Protein AF-A0ABD0Q0C2-F1 (afdb_monomer_lite)

pLDDT: mean 90.71, std 9.13, range [50.94, 98.06]

InterPro domains:
  IPR002017 Spectrin repeat [PF00435] (4-73)

Structure (mmCIF, N/CA/C/O backbone):
data_AF-A0ABD0Q0C2-F1
#
_entry.id   AF-A0ABD0Q0C2-F1
#
loop_
_atom_site.group_PDB
_atom_site.id
_atom_site.type_symbol
_atom_site.label_atom_id
_atom_site.label_alt_id
_atom_site.label_comp_id
_atom_site.label_asym_id
_atom_site.label_entity_id
_atom_site.label_seq_id
_atom_site.pdbx_PDB_ins_code
_atom_site.Cartn_x
_atom_site.Cartn_y
_atom_site.Cartn_z
_atom_site.occupancy
_atom_site.B_iso_or_equiv
_atom_site.auth_seq_id
_atom_site.auth_comp_id
_atom_site.auth_asym_id
_atom_site.auth_atom_id
_atom_site.pdbx_PDB_model_num
ATOM 1 N N . MET A 1 1 ? -11.136 9.900 6.750 1.00 50.94 1 MET A N 1
ATOM 2 C CA . MET A 1 1 ? -11.609 8.583 7.225 1.00 50.94 1 MET A CA 1
ATOM 3 C C . MET A 1 1 ? -12.653 8.834 8.300 1.00 50.94 1 MET A C 1
ATOM 5 O O . MET A 1 1 ? -12.333 9.468 9.296 1.00 50.94 1 MET A O 1
ATOM 9 N N . HIS A 1 2 ? -13.910 8.481 8.053 1.00 56.81 2 HIS A N 1
ATOM 10 C CA . HIS A 1 2 ? -15.003 8.597 9.024 1.00 56.81 2 HIS A CA 1
ATOM 11 C C . HIS A 1 2 ? -15.521 7.183 9.276 1.00 56.81 2 HIS A C 1
ATOM 13 O O . HIS A 1 2 ? -15.668 6.430 8.319 1.00 56.81 2 HIS A O 1
ATOM 19 N N . GLY A 1 3 ? -15.713 6.815 10.539 1.00 72.19 3 GLY A N 1
ATOM 20 C CA . GLY A 1 3 ? -16.040 5.447 10.946 1.00 72.19 3 GLY A CA 1
ATOM 21 C C . GLY A 1 3 ? -15.307 5.039 12.222 1.00 72.19 3 GLY A C 1
ATOM 22 O O . GLY A 1 3 ? -14.388 5.737 12.674 1.00 72.19 3 GLY A O 1
ATOM 23 N N . THR A 1 4 ? -15.730 3.916 12.795 1.00 85.12 4 THR A N 1
ATOM 24 C CA . THR A 1 4 ? -15.127 3.304 13.989 1.00 85.12 4 THR A CA 1
ATOM 25 C C . THR A 1 4 ? -13.682 2.862 13.721 1.00 85.12 4 THR A C 1
ATOM 27 O O . THR A 1 4 ? -13.209 2.888 12.582 1.00 85.12 4 THR A O 1
ATOM 30 N N . LEU A 1 5 ? -12.934 2.495 14.767 1.00 87.12 5 LEU A N 1
ATOM 31 C CA . LEU A 1 5 ? -11.578 1.958 14.582 1.00 87.12 5 LEU A CA 1
ATOM 32 C C . LEU A 1 5 ? -11.611 0.649 13.775 1.00 87.12 5 LEU A C 1
ATOM 34 O O . LEU A 1 5 ? -10.728 0.397 12.962 1.00 87.12 5 LEU A O 1
ATOM 38 N N . GLU A 1 6 ? -12.671 -0.132 13.946 1.00 91.25 6 GLU A N 1
ATOM 39 C CA . GLU A 1 6 ? -12.951 -1.385 13.257 1.00 91.25 6 GLU A CA 1
ATOM 40 C C . GLU A 1 6 ? -13.238 -1.168 11.766 1.00 91.25 6 GLU A C 1
ATOM 42 O O . GLU A 1 6 ? -12.697 -1.886 10.919 1.00 91.25 6 GLU A O 1
ATOM 47 N N . ASP A 1 7 ? -14.021 -0.140 11.425 1.00 91.25 7 ASP A N 1
ATOM 48 C CA . ASP A 1 7 ? -14.259 0.240 10.026 1.00 91.25 7 ASP A CA 1
ATOM 49 C C . ASP A 1 7 ? -12.945 0.660 9.360 1.00 91.25 7 ASP A C 1
ATOM 51 O O . ASP A 1 7 ? -12.619 0.224 8.254 1.00 91.25 7 ASP A O 1
ATOM 55 N N . GLN A 1 8 ? -12.150 1.479 10.056 1.00 90.25 8 GLN A N 1
ATOM 56 C CA . GLN A 1 8 ? -10.848 1.929 9.565 1.00 90.25 8 GLN A CA 1
ATOM 57 C C . GLN A 1 8 ? -9.901 0.745 9.343 1.00 90.25 8 GLN A C 1
ATOM 59 O O . GLN A 1 8 ? -9.296 0.650 8.275 1.00 90.25 8 GLN A O 1
ATOM 64 N N . LEU A 1 9 ? -9.823 -0.189 10.294 1.00 94.19 9 LEU A N 1
ATOM 65 C CA . LEU A 1 9 ? -9.026 -1.407 10.161 1.00 94.19 9 LEU A CA 1
ATOM 66 C C . LEU A 1 9 ? -9.476 -2.247 8.958 1.00 94.19 9 LEU A C 1
ATOM 68 O O . LEU A 1 9 ? -8.644 -2.693 8.169 1.00 94.19 9 LEU A O 1
ATOM 72 N N . THR A 1 10 ? -10.787 -2.404 8.769 1.00 95.50 10 THR A N 1
ATOM 73 C CA . THR A 1 10 ? -11.357 -3.142 7.633 1.00 95.50 10 THR A CA 1
ATOM 74 C C . THR A 1 10 ? -10.955 -2.511 6.299 1.00 95.50 10 THR A C 1
ATOM 76 O O . THR A 1 10 ? -10.496 -3.210 5.392 1.00 95.50 10 THR A O 1
ATOM 79 N N . HIS A 1 11 ? -11.046 -1.184 6.183 1.00 94.75 11 HIS A N 1
ATOM 80 C CA . HIS A 1 11 ? -10.598 -0.466 4.990 1.00 94.75 11 HIS A CA 1
ATOM 81 C C . HIS A 1 11 ? -9.092 -0.617 4.747 1.00 94.75 11 HIS A C 1
ATOM 83 O O . HIS A 1 11 ? -8.682 -0.850 3.609 1.00 94.75 11 HIS A O 1
ATOM 89 N N . LEU A 1 12 ? -8.259 -0.535 5.790 1.00 95.81 12 LEU A N 1
ATOM 90 C CA . LEU A 1 12 ? -6.812 -0.725 5.651 1.00 95.81 12 LEU A CA 1
ATOM 91 C C . LEU A 1 12 ? -6.460 -2.139 5.181 1.00 95.81 12 LEU A C 1
ATOM 93 O O . LEU A 1 12 ? -5.633 -2.288 4.285 1.00 95.81 12 LEU A O 1
ATOM 97 N N . ARG A 1 13 ? -7.133 -3.173 5.699 1.00 96.12 13 ARG A N 1
ATOM 98 C CA . ARG A 1 13 ? -6.969 -4.559 5.224 1.00 96.12 13 ARG A CA 1
ATOM 99 C C . ARG A 1 13 ? -7.413 -4.728 3.769 1.00 96.12 13 ARG A C 1
ATOM 101 O O . ARG A 1 13 ? -6.804 -5.481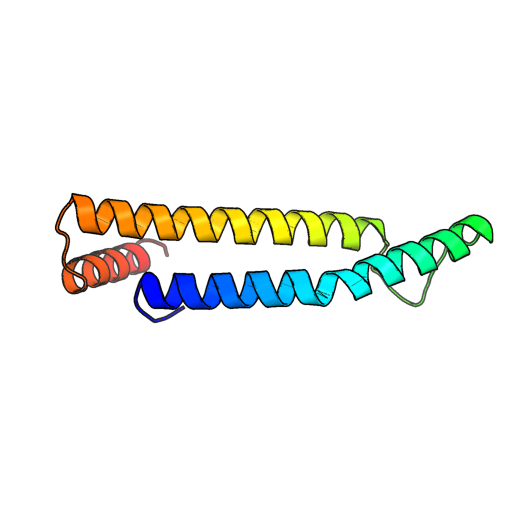 3.009 1.00 96.12 13 ARG A O 1
ATOM 108 N N . GLN A 1 14 ? -8.440 -3.997 3.336 1.00 96.88 14 GLN A N 1
ATOM 109 C CA . GLN A 1 14 ? -8.848 -3.982 1.931 1.00 96.88 14 GLN A CA 1
ATOM 110 C C . GLN A 1 14 ? -7.806 -3.298 1.030 1.00 96.88 14 GLN A C 1
ATOM 112 O O . GLN A 1 14 ? -7.539 -3.785 -0.076 1.00 96.88 14 GLN A O 1
ATOM 117 N N . TYR A 1 15 ? -7.187 -2.210 1.495 1.00 96.06 15 TYR A N 1
ATOM 118 C CA . TYR A 1 15 ? -6.071 -1.579 0.791 1.00 96.06 15 TYR A CA 1
ATOM 119 C C . TYR A 1 15 ? -4.855 -2.499 0.724 1.00 96.06 15 TYR A C 1
ATOM 121 O O . TYR A 1 15 ? -4.327 -2.692 -0.365 1.00 96.06 15 TYR A O 1
ATOM 129 N N . GLU A 1 16 ? -4.470 -3.137 1.830 1.00 96.75 16 GLU A N 1
ATOM 130 C CA . GLU A 1 16 ? -3.397 -4.139 1.876 1.00 96.75 16 GLU A CA 1
ATOM 131 C C . GLU A 1 16 ? -3.619 -5.237 0.826 1.00 96.75 16 GLU A C 1
ATOM 133 O O . GLU A 1 16 ? -2.746 -5.495 -0.003 1.00 96.75 16 GLU A O 1
ATOM 138 N N . LYS A 1 17 ? -4.827 -5.812 0.766 1.00 97.31 17 LYS A N 1
ATOM 139 C CA . LYS A 1 17 ? -5.183 -6.807 -0.257 1.00 97.31 17 LYS A CA 1
ATOM 140 C C . LYS A 1 17 ? -5.058 -6.254 -1.679 1.00 97.31 17 LYS A C 1
ATOM 142 O O . LYS A 1 17 ? -4.576 -6.946 -2.573 1.00 97.31 17 LYS A O 1
ATOM 147 N N . SER A 1 18 ? -5.496 -5.018 -1.902 1.00 97.00 18 SER A N 1
ATOM 148 C CA . SER A 1 18 ? -5.415 -4.366 -3.215 1.00 97.00 18 SER A CA 1
ATOM 149 C C . SER A 1 18 ? -3.966 -4.116 -3.640 1.00 97.00 18 SER A C 1
ATOM 151 O O . SER A 1 18 ? -3.635 -4.319 -4.806 1.00 97.00 18 SER A O 1
ATOM 153 N N . ILE A 1 19 ? -3.100 -3.742 -2.694 1.00 96.06 19 ILE A N 1
ATOM 154 C CA . ILE A 1 19 ? -1.660 -3.577 -2.907 1.00 96.06 19 ILE A CA 1
ATOM 155 C C . ILE A 1 19 ? -1.045 -4.929 -3.281 1.00 96.06 19 ILE A C 1
ATOM 157 O O . ILE A 1 19 ? -0.440 -5.046 -4.340 1.00 96.06 19 ILE A O 1
ATOM 161 N N . VAL A 1 20 ? -1.280 -5.991 -2.505 1.00 94.75 20 VAL A N 1
ATOM 162 C CA . VAL A 1 20 ? -0.763 -7.336 -2.828 1.00 94.75 20 VAL A CA 1
ATOM 163 C C . VAL A 1 20 ? -1.212 -7.794 -4.221 1.00 94.75 20 VAL A C 1
ATOM 165 O O . VAL A 1 20 ? -0.403 -8.296 -4.996 1.00 94.75 20 VAL A O 1
ATOM 168 N N . ASN A 1 21 ? -2.468 -7.541 -4.593 1.00 97.31 21 ASN A N 1
ATOM 169 C CA . ASN A 1 21 ? -2.983 -7.870 -5.925 1.00 97.31 21 ASN A CA 1
ATOM 170 C C . ASN A 1 21 ? -2.324 -7.069 -7.062 1.00 97.31 21 ASN A C 1
ATOM 172 O O . ASN A 1 21 ? -2.367 -7.500 -8.213 1.00 97.31 21 ASN A O 1
ATOM 176 N N . TYR A 1 22 ? -1.739 -5.905 -6.770 1.00 97.50 22 TYR A N 1
ATOM 177 C CA . TYR A 1 22 ? -1.040 -5.076 -7.752 1.00 97.50 22 TYR A CA 1
ATOM 178 C C . TYR A 1 22 ? 0.426 -5.497 -7.950 1.00 97.50 22 TYR A C 1
ATOM 180 O O . TYR A 1 22 ? 1.024 -5.155 -8.970 1.00 97.50 22 TYR A O 1
ATOM 188 N N . LYS A 1 23 ? 0.991 -6.295 -7.030 1.00 96.50 23 LYS A N 1
ATOM 189 C CA . LYS A 1 23 ? 2.379 -6.789 -7.073 1.00 96.50 23 LYS A CA 1
ATOM 190 C C . LYS A 1 23 ? 2.812 -7.363 -8.436 1.00 96.50 23 LYS A C 1
ATOM 192 O O . LYS A 1 23 ? 3.890 -6.979 -8.884 1.00 96.50 23 LYS A O 1
ATOM 197 N N . PRO A 1 24 ? 1.999 -8.161 -9.162 1.00 98.06 24 PRO A N 1
ATOM 198 C CA . PRO A 1 24 ? 2.405 -8.690 -10.467 1.00 98.06 24 PRO A CA 1
ATOM 199 C C . PRO A 1 24 ? 2.734 -7.611 -11.508 1.00 98.06 24 PRO A C 1
ATOM 201 O O . PRO A 1 24 ? 3.563 -7.836 -12.381 1.00 98.06 24 PRO A O 1
ATOM 204 N N . LYS A 1 25 ? 2.118 -6.423 -11.422 1.00 97.00 25 LYS A N 1
ATOM 205 C CA . LYS A 1 25 ? 2.431 -5.305 -12.327 1.00 97.00 25 LYS A CA 1
ATOM 206 C C . LYS A 1 25 ? 3.777 -4.663 -12.010 1.00 97.00 25 LYS A C 1
ATOM 208 O O . LYS A 1 25 ? 4.457 -4.212 -12.922 1.00 97.00 25 LYS A O 1
ATOM 213 N N . ILE A 1 26 ? 4.152 -4.617 -10.732 1.00 97.50 26 ILE A N 1
ATOM 214 C CA . ILE A 1 26 ? 5.483 -4.159 -10.317 1.00 97.50 26 ILE A CA 1
ATOM 215 C C . ILE A 1 26 ? 6.538 -5.155 -10.803 1.00 97.50 26 ILE A C 1
ATOM 217 O O . ILE A 1 26 ? 7.538 -4.744 -11.376 1.00 97.50 26 ILE A O 1
ATOM 221 N N . ASP A 1 27 ? 6.261 -6.455 -10.679 1.00 97.06 27 ASP A N 1
ATOM 222 C CA . ASP A 1 27 ? 7.154 -7.515 -11.166 1.00 97.06 27 ASP A CA 1
ATOM 223 C C . ASP A 1 27 ? 7.312 -7.498 -12.690 1.00 97.06 27 ASP A C 1
ATOM 225 O O . ASP A 1 27 ? 8.407 -7.712 -13.205 1.00 97.06 27 ASP A O 1
ATOM 229 N N . GLN A 1 28 ? 6.241 -7.185 -13.423 1.00 97.81 28 GLN A N 1
ATOM 230 C CA . GLN A 1 28 ? 6.321 -6.973 -14.866 1.00 97.81 28 GLN A CA 1
ATOM 231 C C . GLN A 1 28 ? 7.241 -5.792 -15.213 1.00 97.81 28 GLN A C 1
ATOM 233 O O . GLN A 1 28 ? 8.095 -5.929 -16.085 1.00 97.81 28 GLN A O 1
ATOM 238 N N . LEU A 1 29 ? 7.100 -4.656 -14.521 1.00 97.12 29 LEU A N 1
ATOM 239 C CA . LEU A 1 29 ? 7.954 -3.485 -14.746 1.00 97.12 29 LEU A CA 1
ATOM 240 C C . LEU A 1 29 ? 9.429 -3.769 -14.437 1.00 97.12 29 LEU A C 1
ATOM 242 O O . LEU A 1 29 ? 10.295 -3.254 -15.140 1.00 97.12 29 LEU A O 1
ATOM 246 N N . GLU A 1 30 ? 9.724 -4.605 -13.436 1.00 97.06 30 GLU A N 1
ATOM 247 C CA . GLU A 1 30 ? 11.093 -5.075 -13.185 1.00 97.06 30 GLU A CA 1
ATOM 248 C C . GLU A 1 30 ? 11.650 -5.882 -14.361 1.00 97.06 30 GLU A C 1
ATOM 250 O O . GLU A 1 30 ? 12.782 -5.651 -14.786 1.00 97.06 30 GLU A O 1
ATOM 255 N N . GLY A 1 31 ? 10.847 -6.791 -14.923 1.00 97.31 31 GLY A N 1
ATOM 256 C CA . GLY A 1 31 ? 11.228 -7.561 -16.107 1.00 97.31 31 GLY A CA 1
ATOM 257 C C . GLY A 1 31 ? 11.498 -6.668 -17.320 1.00 97.31 31 GLY A C 1
ATOM 258 O O . GLY A 1 31 ? 12.541 -6.791 -17.962 1.00 97.31 31 GLY A O 1
ATOM 259 N N . ASP A 1 32 ? 10.607 -5.713 -17.594 1.00 96.44 32 ASP A N 1
ATOM 260 C CA . ASP A 1 32 ? 10.783 -4.745 -18.684 1.00 96.44 32 ASP A CA 1
ATOM 261 C C . ASP A 1 32 ? 12.039 -3.881 -18.469 1.00 96.44 32 ASP A C 1
ATOM 263 O O . ASP A 1 32 ? 12.802 -3.623 -19.404 1.00 96.44 32 ASP A O 1
ATOM 267 N N . HIS A 1 33 ? 12.298 -3.465 -17.225 1.00 95.94 33 HIS A N 1
ATOM 268 C CA . HIS A 1 33 ? 13.501 -2.718 -16.872 1.00 95.94 33 HIS A CA 1
ATOM 269 C C . HIS A 1 33 ? 14.776 -3.543 -17.089 1.00 95.94 33 HIS A C 1
ATOM 271 O O . HIS A 1 33 ? 15.754 -3.008 -17.615 1.00 95.94 33 HIS A O 1
ATOM 277 N N . GLN A 1 34 ? 14.766 -4.838 -16.755 1.00 96.81 34 GLN A N 1
ATOM 278 C CA . GLN A 1 34 ? 15.891 -5.737 -17.011 1.00 96.81 34 GLN A CA 1
ATOM 279 C C . GLN A 1 34 ? 16.208 -5.835 -18.510 1.00 96.81 34 GLN A C 1
ATOM 281 O O . GLN A 1 34 ? 17.364 -5.673 -18.894 1.00 96.81 34 GLN A O 1
ATOM 286 N N . LEU A 1 35 ? 15.195 -6.008 -19.366 1.00 97.19 35 LEU A N 1
ATOM 287 C CA . LEU A 1 35 ? 15.384 -6.070 -20.822 1.00 97.19 35 LEU A CA 1
ATOM 288 C C . LEU A 1 35 ? 16.008 -4.782 -21.382 1.00 97.19 35 LEU A C 1
ATOM 290 O O . LEU A 1 35 ? 16.889 -4.824 -22.240 1.00 97.19 35 LEU A O 1
ATOM 294 N N . ILE A 1 36 ? 15.578 -3.625 -20.872 1.00 95.00 36 ILE A N 1
ATOM 295 C CA . ILE A 1 36 ? 16.121 -2.311 -21.242 1.00 95.00 36 ILE A CA 1
ATOM 296 C C . ILE A 1 36 ? 17.595 -2.182 -20.819 1.00 95.00 36 ILE A C 1
ATOM 298 O O . ILE A 1 36 ? 18.413 -1.682 -21.596 1.00 95.00 36 ILE A O 1
ATOM 302 N N . GLN A 1 37 ? 17.949 -2.655 -19.618 1.00 94.88 37 GLN A N 1
ATOM 303 C CA . GLN A 1 37 ? 19.334 -2.669 -19.130 1.00 94.88 37 GLN A CA 1
ATOM 304 C C . GLN A 1 37 ? 20.228 -3.600 -19.959 1.00 94.88 37 GLN A C 1
ATOM 306 O O . GLN A 1 37 ? 21.328 -3.206 -20.342 1.00 94.88 37 GLN A O 1
ATOM 311 N N . GLU A 1 38 ? 19.751 -4.803 -20.286 1.00 96.50 38 GLU A N 1
ATOM 312 C CA . GLU A 1 38 ? 20.467 -5.766 -21.133 1.00 96.50 38 GLU A CA 1
ATOM 313 C C . GLU A 1 38 ? 20.689 -5.229 -22.556 1.00 96.50 38 GLU A C 1
ATOM 315 O O . GLU A 1 38 ? 21.727 -5.485 -23.166 1.00 96.50 38 GLU A O 1
ATOM 320 N N . ALA A 1 39 ? 19.758 -4.413 -23.061 1.00 96.75 39 ALA A N 1
ATOM 321 C CA . ALA A 1 39 ? 19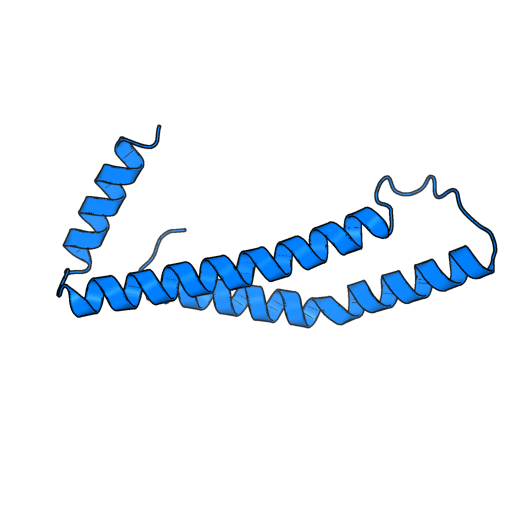.887 -3.702 -24.331 1.00 96.75 39 ALA A CA 1
ATOM 322 C C . ALA A 1 39 ? 20.778 -2.441 -24.265 1.00 96.75 39 ALA A C 1
ATOM 324 O O . ALA A 1 39 ? 20.946 -1.768 -25.283 1.00 96.75 39 ALA A O 1
ATOM 325 N N . LEU A 1 40 ? 21.352 -2.112 -23.097 1.00 95.62 40 LEU A N 1
ATOM 326 C CA . LEU A 1 40 ? 22.179 -0.921 -22.845 1.00 95.62 40 LEU A CA 1
ATOM 327 C C . LEU A 1 40 ? 21.455 0.411 -23.126 1.00 95.62 40 LEU A C 1
ATOM 329 O O . LEU A 1 40 ? 22.068 1.397 -23.543 1.00 95.62 40 LEU A O 1
ATOM 333 N N . ILE A 1 41 ? 20.141 0.451 -22.889 1.00 93.44 41 ILE A N 1
ATOM 334 C CA . ILE A 1 41 ? 19.316 1.653 -23.038 1.00 93.44 41 ILE A CA 1
ATOM 335 C C . ILE A 1 41 ? 19.142 2.299 -21.656 1.00 93.44 41 ILE A C 1
ATOM 337 O O . ILE A 1 41 ? 18.583 1.699 -20.742 1.00 93.44 41 ILE A O 1
ATOM 341 N N . PHE A 1 42 ? 19.601 3.542 -21.497 1.00 90.38 42 PHE A N 1
ATOM 342 C CA . PHE A 1 42 ? 19.581 4.243 -20.199 1.00 90.38 42 PHE A CA 1
ATOM 343 C C . PHE A 1 42 ? 18.698 5.496 -20.169 1.00 90.38 42 PHE A C 1
ATOM 345 O O . PHE A 1 42 ? 18.428 6.019 -19.092 1.00 90.38 42 PHE A O 1
ATOM 352 N N . ASP A 1 43 ? 18.240 5.977 -21.327 1.00 89.69 43 ASP A N 1
ATOM 353 C CA . ASP A 1 43 ? 17.400 7.172 -21.440 1.00 89.69 43 ASP A CA 1
ATOM 354 C C . ASP A 1 43 ? 15.980 6.786 -21.870 1.00 89.69 43 ASP A C 1
ATOM 356 O O . ASP A 1 43 ? 15.786 6.139 -22.901 1.00 89.69 43 ASP A O 1
ATOM 360 N N . ASN A 1 44 ? 14.986 7.193 -21.080 1.00 90.62 44 ASN A N 1
ATOM 361 C CA . ASN A 1 44 ? 13.573 7.013 -21.390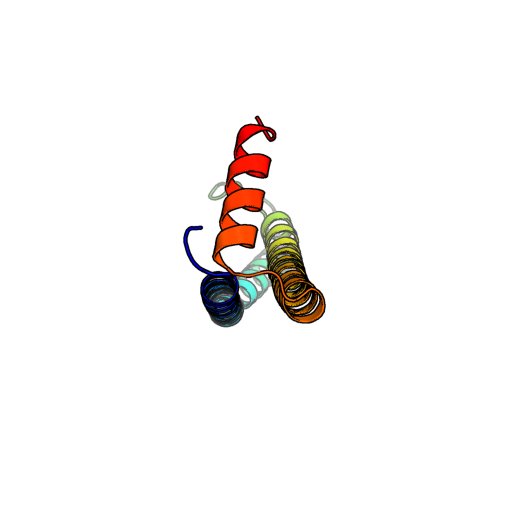 1.00 90.62 44 ASN A CA 1
ATOM 362 C C . ASN A 1 44 ? 12.836 8.351 -21.265 1.00 90.62 44 ASN A C 1
ATOM 364 O O . ASN A 1 44 ? 12.381 8.734 -20.191 1.00 90.62 44 ASN A O 1
ATOM 368 N N . LYS A 1 45 ? 12.657 9.039 -22.395 1.00 93.69 45 LYS A N 1
ATOM 369 C CA . LYS A 1 45 ? 11.995 10.355 -22.468 1.00 93.69 45 LYS A CA 1
ATOM 370 C C . LYS A 1 45 ? 10.470 10.298 -22.340 1.00 93.69 45 LYS A C 1
ATOM 372 O O . LYS A 1 45 ? 9.817 11.337 -22.359 1.00 93.69 45 LYS A O 1
ATOM 377 N N . HIS A 1 46 ? 9.891 9.101 -22.258 1.00 94.88 46 HIS A N 1
ATOM 378 C CA . HIS A 1 46 ? 8.441 8.910 -22.221 1.00 94.88 46 HIS A CA 1
ATOM 379 C C . HIS A 1 46 ? 7.868 8.941 -20.801 1.00 94.88 46 HIS A C 1
ATOM 381 O O . HIS A 1 46 ? 6.651 8.972 -20.635 1.00 94.88 46 HIS A O 1
ATOM 387 N N . THR A 1 47 ? 8.720 8.940 -19.775 1.00 95.31 47 THR A N 1
ATOM 388 C CA . THR A 1 47 ? 8.304 9.006 -18.374 1.00 95.31 47 THR A CA 1
ATOM 389 C C . THR A 1 47 ? 9.355 9.715 -17.529 1.00 95.31 47 THR A C 1
ATOM 391 O O . THR A 1 47 ? 10.550 9.577 -17.761 1.00 95.31 47 THR A O 1
ATOM 394 N N . ASN A 1 48 ? 8.904 10.441 -16.507 1.00 94.12 48 ASN A N 1
ATOM 395 C CA . ASN A 1 48 ? 9.789 11.016 -15.491 1.00 94.12 48 ASN A CA 1
ATOM 396 C C . ASN A 1 48 ? 10.074 10.031 -14.342 1.00 94.12 48 ASN A C 1
ATOM 398 O O . ASN A 1 48 ? 10.917 10.304 -13.491 1.00 94.12 48 ASN A O 1
ATOM 402 N N . TYR A 1 49 ? 9.365 8.898 -14.291 1.00 95.00 49 TYR A N 1
ATOM 403 C CA . TYR A 1 49 ? 9.567 7.871 -13.274 1.00 95.00 49 TYR A CA 1
ATOM 404 C C . TYR A 1 49 ? 10.616 6.861 -13.729 1.00 95.00 49 TYR A C 1
ATOM 406 O O . TYR A 1 49 ? 10.448 6.181 -14.740 1.00 95.00 49 TYR A O 1
ATOM 414 N N . THR A 1 50 ? 11.676 6.738 -12.935 1.00 95.00 50 THR A N 1
ATOM 415 C CA . THR A 1 50 ? 12.665 5.662 -13.061 1.00 95.00 50 THR A CA 1
ATOM 416 C C . THR A 1 50 ? 12.210 4.432 -12.279 1.00 95.00 50 THR A C 1
ATOM 418 O O . THR A 1 50 ? 11.393 4.546 -11.359 1.00 95.00 50 THR A O 1
ATOM 421 N N . MET A 1 51 ? 12.778 3.262 -12.592 1.00 95.69 51 MET A N 1
ATOM 422 C CA . MET A 1 51 ? 12.479 2.044 -11.832 1.00 95.69 51 MET A CA 1
ATOM 423 C C . MET A 1 51 ? 12.822 2.195 -10.343 1.00 95.69 51 MET A C 1
ATOM 425 O O . MET A 1 51 ? 12.096 1.705 -9.486 1.00 95.69 51 MET A O 1
ATOM 429 N N . GLU A 1 52 ? 13.859 2.974 -10.022 1.00 94.88 52 GLU A N 1
ATOM 430 C CA . GLU A 1 52 ? 14.237 3.274 -8.639 1.00 94.88 52 GLU A CA 1
ATOM 431 C C . GLU A 1 52 ? 13.142 4.025 -7.868 1.00 94.88 52 GLU A C 1
ATOM 433 O O . GLU A 1 52 ? 12.798 3.640 -6.752 1.00 94.88 52 GLU A O 1
ATOM 438 N N . HIS A 1 53 ? 12.520 5.045 -8.475 1.00 96.62 53 HIS A N 1
ATOM 439 C CA . HIS A 1 53 ? 11.395 5.744 -7.845 1.00 96.62 53 HIS A CA 1
ATOM 440 C C . HIS A 1 53 ? 10.230 4.792 -7.549 1.00 96.62 53 HIS A C 1
ATOM 442 O O . HIS A 1 53 ? 9.583 4.908 -6.508 1.00 96.62 53 HIS A O 1
ATOM 448 N N . ILE A 1 54 ? 9.969 3.848 -8.458 1.00 97.31 54 ILE A N 1
ATOM 449 C CA . ILE A 1 54 ? 8.892 2.867 -8.313 1.00 97.31 54 ILE A CA 1
ATOM 450 C C . ILE A 1 54 ? 9.208 1.890 -7.174 1.00 97.31 54 ILE A C 1
ATOM 452 O O . ILE A 1 54 ? 8.343 1.672 -6.329 1.00 97.31 54 ILE A O 1
ATOM 456 N N . ARG A 1 55 ? 10.438 1.361 -7.098 1.00 96.75 55 ARG A N 1
ATOM 457 C CA . ARG A 1 55 ? 10.880 0.465 -6.012 1.00 96.75 55 ARG A CA 1
ATOM 458 C C . ARG A 1 55 ? 10.755 1.122 -4.644 1.00 96.75 55 ARG A C 1
ATOM 460 O O . ARG A 1 55 ? 10.097 0.577 -3.761 1.00 96.75 55 ARG A O 1
ATOM 467 N N . VAL A 1 56 ? 11.337 2.313 -4.486 1.00 98.06 56 VAL A N 1
ATOM 468 C CA . VAL A 1 56 ? 11.306 3.045 -3.212 1.00 98.06 56 VAL A CA 1
ATOM 469 C C . VAL A 1 56 ? 9.868 3.374 -2.817 1.00 98.06 56 VAL A C 1
ATOM 471 O O . VAL A 1 56 ? 9.472 3.122 -1.680 1.00 98.06 56 VAL A O 1
ATOM 474 N N . GLY A 1 57 ? 9.062 3.881 -3.756 1.00 97.75 57 GLY A N 1
ATOM 475 C CA . GLY A 1 57 ? 7.658 4.198 -3.499 1.00 97.75 57 GLY A CA 1
ATOM 476 C C . GLY A 1 57 ? 6.831 2.970 -3.110 1.00 97.75 57 GLY A C 1
ATOM 477 O O . GLY A 1 57 ? 5.988 3.053 -2.217 1.00 97.75 57 GLY A O 1
ATOM 478 N N . TRP A 1 58 ? 7.093 1.820 -3.734 1.00 97.56 58 TRP A N 1
ATOM 479 C CA . TRP A 1 58 ? 6.421 0.560 -3.430 1.00 97.56 58 TRP A CA 1
ATOM 480 C C . TRP A 1 58 ? 6.762 0.030 -2.032 1.00 97.56 58 TRP A C 1
ATOM 482 O O . TRP A 1 58 ? 5.859 -0.263 -1.248 1.00 97.56 58 TRP A O 1
ATOM 492 N N . GLU A 1 59 ? 8.047 -0.036 -1.682 1.00 97.19 59 GLU A N 1
ATOM 493 C CA . GLU A 1 59 ? 8.502 -0.475 -0.353 1.00 97.19 59 GLU A CA 1
ATOM 494 C C . GLU A 1 59 ? 8.020 0.466 0.759 1.00 97.19 59 GLU A C 1
ATOM 496 O O . GLU A 1 59 ? 7.570 0.034 1.829 1.00 97.19 59 GLU A O 1
ATOM 501 N N . GLN A 1 60 ? 8.041 1.775 0.491 1.00 97.75 60 GLN A N 1
ATOM 502 C CA . GLN A 1 60 ? 7.491 2.769 1.404 1.00 97.75 60 GLN A CA 1
ATOM 503 C C . GLN A 1 60 ? 5.984 2.565 1.604 1.00 97.75 60 GLN A C 1
ATOM 505 O O . GLN A 1 60 ? 5.510 2.639 2.741 1.00 97.75 60 GLN A O 1
ATOM 510 N N . LEU A 1 61 ? 5.226 2.286 0.540 1.00 97.94 61 LEU A N 1
ATOM 511 C CA . LEU A 1 61 ? 3.791 2.013 0.621 1.00 97.94 61 LEU A CA 1
ATOM 512 C C . LEU A 1 61 ? 3.498 0.773 1.479 1.00 97.94 61 LEU A C 1
ATOM 514 O O . LEU A 1 61 ? 2.646 0.848 2.366 1.00 97.94 61 LEU A O 1
ATOM 518 N N . LEU A 1 62 ? 4.229 -0.328 1.268 1.00 96.69 62 LEU A N 1
ATOM 519 C CA . LEU A 1 62 ? 4.105 -1.559 2.062 1.00 96.69 62 LEU A CA 1
ATOM 520 C C . LEU A 1 62 ? 4.402 -1.313 3.546 1.00 96.69 62 LEU A C 1
ATOM 522 O O . LEU A 1 62 ? 3.637 -1.715 4.424 1.00 96.69 62 LEU A O 1
ATOM 526 N N . THR A 1 63 ? 5.483 -0.591 3.831 1.00 97.44 63 THR A N 1
ATOM 527 C CA . THR A 1 63 ? 5.858 -0.247 5.207 1.00 97.44 63 THR A CA 1
ATOM 528 C C . THR A 1 63 ? 4.811 0.656 5.862 1.00 97.44 63 THR A C 1
ATOM 530 O O . THR A 1 63 ? 4.486 0.488 7.039 1.00 97.44 63 THR A O 1
ATOM 533 N N . THR A 1 64 ? 4.264 1.610 5.106 1.00 97.88 64 THR A N 1
ATOM 534 C CA . THR A 1 64 ? 3.260 2.559 5.600 1.00 97.88 64 THR A CA 1
ATOM 535 C C . THR A 1 64 ? 1.963 1.845 5.959 1.00 97.88 64 THR A C 1
ATOM 537 O O . THR A 1 64 ? 1.483 2.012 7.076 1.00 97.88 64 THR A O 1
ATOM 540 N N . ILE A 1 65 ? 1.425 0.998 5.071 1.00 96.69 65 ILE A N 1
ATOM 541 C CA . ILE A 1 65 ? 0.164 0.291 5.344 1.00 96.69 65 ILE A CA 1
ATOM 542 C C . ILE A 1 65 ? 0.295 -0.651 6.546 1.00 96.69 65 ILE A C 1
ATOM 544 O O . ILE A 1 65 ? -0.571 -0.648 7.419 1.00 96.69 65 ILE A O 1
ATOM 548 N N . ALA A 1 66 ? 1.410 -1.383 6.650 1.00 96.44 66 ALA A N 1
ATOM 549 C CA . ALA A 1 66 ? 1.672 -2.272 7.777 1.00 96.44 66 ALA A CA 1
ATOM 550 C C . ALA A 1 66 ? 1.767 -1.500 9.101 1.00 96.44 66 ALA A C 1
ATOM 552 O O . ALA A 1 66 ? 1.199 -1.919 10.111 1.00 96.44 66 ALA A O 1
ATOM 553 N N . ARG A 1 67 ? 2.450 -0.348 9.109 1.00 97.69 67 ARG A N 1
ATOM 554 C CA . ARG A 1 67 ? 2.541 0.509 10.298 1.00 97.69 67 ARG A CA 1
ATOM 555 C C . ARG A 1 67 ? 1.170 1.036 10.713 1.00 97.69 67 ARG A C 1
ATOM 557 O O . ARG A 1 67 ? 0.802 0.889 11.872 1.00 97.69 67 ARG A O 1
ATOM 564 N N . THR A 1 68 ? 0.406 1.594 9.777 1.00 96.31 68 THR A N 1
ATOM 565 C CA . THR A 1 68 ? -0.908 2.177 10.075 1.00 96.31 68 THR A CA 1
ATOM 566 C C . THR A 1 68 ? -1.901 1.124 10.575 1.00 96.31 68 THR A C 1
ATOM 568 O O . THR A 1 68 ? -2.662 1.399 11.497 1.00 96.31 68 THR A O 1
ATOM 571 N N . ILE A 1 69 ? -1.872 -0.101 10.035 1.00 95.69 69 ILE A N 1
ATOM 572 C CA . ILE A 1 69 ? -2.680 -1.219 10.550 1.00 95.69 69 ILE A CA 1
ATOM 573 C C . ILE A 1 69 ? -2.333 -1.509 12.016 1.00 95.69 69 ILE A C 1
ATOM 575 O O . ILE A 1 69 ? -3.228 -1.505 12.859 1.00 95.69 69 ILE A O 1
ATOM 579 N N . ASN A 1 70 ? -1.044 -1.688 12.328 1.00 95.31 70 ASN A N 1
ATOM 580 C CA . ASN A 1 70 ? -0.590 -1.955 13.697 1.00 95.31 70 ASN A CA 1
ATOM 581 C C . ASN A 1 70 ? -0.967 -0.818 14.662 1.00 95.31 70 ASN A C 1
ATOM 583 O O . ASN A 1 70 ? -1.332 -1.060 15.811 1.00 95.31 70 ASN A O 1
ATOM 587 N N . GLU A 1 71 ? -0.881 0.436 14.218 1.00 94.19 71 GLU A N 1
ATOM 588 C CA . GLU A 1 71 ? -1.287 1.596 15.016 1.00 94.19 71 GLU A CA 1
ATOM 589 C C . GLU A 1 71 ? -2.780 1.557 15.363 1.00 94.19 71 GLU A C 1
ATOM 591 O O . GLU A 1 71 ? -3.136 1.784 16.521 1.00 94.19 71 GLU A O 1
ATOM 596 N N . ILE A 1 72 ? -3.655 1.229 14.405 1.00 92.38 72 ILE A N 1
ATOM 597 C CA . ILE A 1 72 ? -5.097 1.105 14.664 1.00 92.38 72 ILE A CA 1
ATOM 598 C C . ILE A 1 72 ? -5.400 -0.096 15.564 1.00 92.38 72 ILE A C 1
ATOM 600 O O . ILE A 1 72 ? -6.180 0.041 16.505 1.00 92.38 72 ILE A O 1
ATOM 604 N N . GLU A 1 73 ? -4.763 -1.246 15.339 1.00 93.62 73 GLU A N 1
ATOM 605 C CA . GLU A 1 73 ? -4.921 -2.429 16.196 1.00 93.62 73 GLU A CA 1
ATOM 606 C C . GLU A 1 73 ? -4.537 -2.115 17.654 1.00 93.62 73 GLU A C 1
ATOM 608 O O . GLU A 1 73 ? -5.289 -2.419 18.581 1.00 93.62 73 GLU A O 1
ATOM 613 N N . ASN A 1 74 ? -3.432 -1.395 17.869 1.00 92.44 74 ASN A N 1
ATOM 614 C CA . ASN A 1 74 ? -3.022 -0.941 19.200 1.00 92.44 74 ASN A CA 1
ATOM 615 C C . ASN A 1 74 ? -3.997 0.075 19.823 1.00 92.44 74 ASN A C 1
ATOM 617 O O . ASN A 1 74 ? -4.213 0.060 21.040 1.00 92.44 74 ASN A O 1
ATOM 621 N N . GLN A 1 75 ? -4.601 0.956 19.017 1.00 88.12 75 GLN A N 1
ATOM 622 C CA . GLN A 1 75 ? -5.632 1.885 19.495 1.00 88.12 75 GLN A CA 1
ATOM 623 C C . GLN A 1 75 ? -6.884 1.142 19.970 1.00 88.12 75 GLN A C 1
ATOM 625 O O . GLN A 1 75 ? -7.415 1.489 21.025 1.00 88.12 75 GLN A O 1
ATOM 630 N N . ILE A 1 76 ? -7.318 0.105 19.243 1.00 89.75 76 ILE A N 1
ATOM 631 C CA . ILE A 1 76 ? -8.448 -0.754 19.634 1.00 89.75 76 ILE A CA 1
ATOM 632 C C . ILE A 1 76 ? -8.142 -1.441 20.967 1.00 89.75 76 ILE A C 1
ATOM 634 O O . ILE A 1 76 ? -8.896 -1.284 21.925 1.00 89.75 76 ILE A O 1
ATOM 638 N N . LEU A 1 77 ? -6.983 -2.101 21.074 1.00 90.19 77 LEU A N 1
ATOM 639 C CA . LEU A 1 77 ? -6.559 -2.773 22.307 1.00 90.19 77 LEU A CA 1
ATOM 640 C C . LEU A 1 77 ? -6.521 -1.818 23.507 1.00 90.19 77 LEU A C 1
ATOM 642 O O . LEU A 1 77 ? -6.959 -2.166 24.601 1.00 90.19 77 LEU A O 1
ATOM 646 N N . THR A 1 78 ? -6.020 -0.596 23.312 1.00 87.38 78 THR A N 1
ATOM 647 C CA . THR A 1 78 ? -5.933 0.409 24.382 1.00 87.38 78 THR A CA 1
ATOM 648 C C . THR A 1 78 ? -7.308 0.925 24.800 1.00 87.38 78 THR A C 1
ATOM 650 O O . THR A 1 78 ? -7.545 1.109 25.995 1.00 87.38 78 THR A O 1
ATOM 653 N N . ARG A 1 79 ? -8.209 1.170 23.839 1.00 86.81 79 ARG A N 1
ATOM 654 C CA . ARG A 1 79 ? -9.598 1.571 24.107 1.00 86.81 79 ARG A CA 1
ATOM 655 C C . ARG A 1 79 ? -10.295 0.511 24.957 1.00 86.81 79 ARG A C 1
ATOM 657 O O . ARG A 1 79 ? -10.861 0.849 25.996 1.00 86.81 79 ARG A O 1
ATOM 664 N N . ASP A 1 80 ? -10.180 -0.749 24.547 1.00 87.31 80 ASP A N 1
ATOM 665 C CA . ASP A 1 80 ? -10.833 -1.885 25.197 1.00 87.31 80 ASP A CA 1
ATOM 666 C C . ASP A 1 80 ? -10.251 -2.135 26.597 1.00 87.31 80 ASP A C 1
ATOM 668 O O . ASP A 1 80 ? -10.999 -2.299 27.560 1.00 87.31 80 ASP A O 1
ATOM 672 N N . ALA A 1 81 ? -8.924 -2.055 26.753 1.00 87.62 81 ALA A N 1
ATOM 673 C CA . ALA A 1 81 ? -8.255 -2.205 28.048 1.00 87.62 81 ALA A CA 1
ATOM 674 C C . ALA A 1 81 ? -8.605 -1.089 29.046 1.00 87.62 81 ALA A C 1
ATOM 676 O O . ALA A 1 81 ? -8.653 -1.327 30.253 1.00 87.62 81 ALA A O 1
ATOM 677 N N . LYS A 1 82 ? -8.836 0.137 28.561 1.00 86.69 82 LYS A N 1
ATOM 678 C CA . LYS A 1 82 ? -9.210 1.288 29.396 1.00 86.69 82 LYS A CA 1
ATOM 679 C C . LYS A 1 82 ? -10.722 1.423 29.604 1.00 86.69 82 LYS A C 1
ATOM 681 O O . LYS A 1 82 ? -11.134 2.308 30.349 1.00 86.69 82 LYS A O 1
ATOM 686 N N . GLY A 1 83 ? -11.535 0.582 28.957 1.00 83.19 83 GLY A N 1
ATOM 687 C CA . GLY A 1 83 ? -12.996 0.660 29.015 1.00 83.19 83 GLY A CA 1
ATOM 688 C C . GLY A 1 83 ? -13.560 1.973 28.462 1.00 83.19 83 GLY A C 1
ATOM 689 O O . GLY A 1 83 ? -14.597 2.436 28.931 1.00 83.19 83 GLY A O 1
ATOM 690 N N . ILE A 1 84 ? -12.865 2.603 27.508 1.00 82.31 84 ILE A 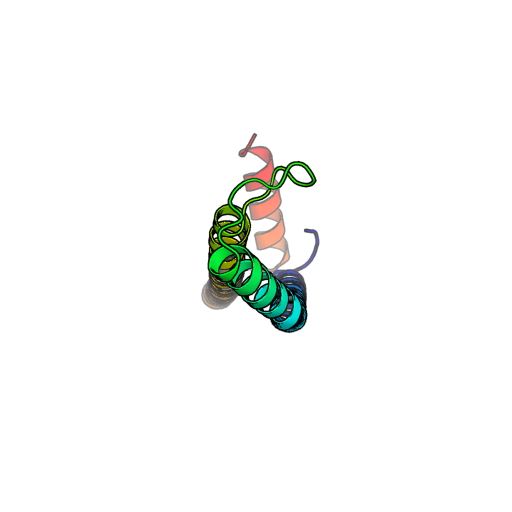N 1
ATOM 691 C CA . ILE A 1 84 ? -13.287 3.880 26.915 1.00 82.31 84 ILE A CA 1
ATOM 692 C C . ILE A 1 84 ? -14.435 3.605 25.942 1.00 82.31 84 ILE A C 1
ATOM 694 O O . ILE A 1 84 ? -14.295 2.787 25.030 1.00 82.31 84 ILE A O 1
ATOM 698 N N . SER A 1 85 ? -15.566 4.296 26.108 1.00 77.94 85 SER A N 1
ATOM 699 C CA . SER A 1 85 ? -16.690 4.147 25.180 1.00 77.94 85 SER A CA 1
ATOM 700 C C . SER A 1 85 ? -16.373 4.767 23.816 1.00 77.94 85 SER A C 1
ATOM 702 O O . SER A 1 85 ? -15.551 5.681 23.691 1.00 77.94 85 SER A O 1
ATOM 704 N N . GLN A 1 86 ? -17.054 4.302 22.767 1.00 72.12 86 GLN A N 1
ATOM 705 C CA . GLN A 1 86 ? -16.867 4.848 21.422 1.00 72.12 86 GLN A CA 1
ATOM 706 C C . GLN A 1 86 ? -17.175 6.357 21.358 1.00 72.12 86 GLN A C 1
ATOM 708 O O . GLN A 1 86 ? -16.493 7.086 20.639 1.00 72.12 86 GLN A O 1
ATOM 713 N N . ASP A 1 87 ? -18.137 6.835 22.151 1.00 77.75 87 ASP A N 1
ATOM 714 C CA . ASP A 1 87 ? -18.502 8.254 22.228 1.00 77.75 87 ASP A CA 1
ATOM 715 C C . ASP A 1 87 ? -17.393 9.101 22.866 1.00 77.75 87 ASP A C 1
ATOM 717 O O . ASP A 1 87 ? -17.020 10.135 22.316 1.00 77.75 87 ASP A O 1
ATOM 721 N N . GLN A 1 88 ? -16.779 8.619 23.953 1.00 78.81 88 GLN A N 1
ATOM 722 C CA . GLN A 1 88 ? -15.623 9.279 24.574 1.00 78.81 88 GLN A CA 1
ATOM 723 C C . G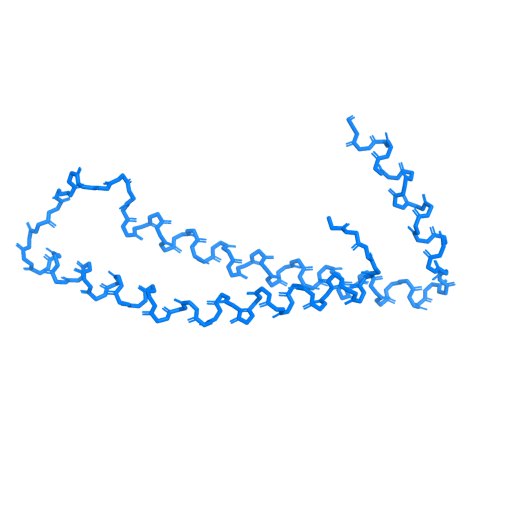LN A 1 88 ? -14.424 9.326 23.619 1.00 78.81 88 GLN A C 1
ATOM 725 O O . GLN A 1 88 ? -13.734 10.340 23.515 1.00 78.81 88 GLN A O 1
ATOM 730 N N . MET A 1 89 ? -14.191 8.246 22.867 1.00 79.25 89 MET A N 1
ATOM 731 C CA . MET A 1 89 ? -13.147 8.205 21.841 1.00 79.25 89 MET A CA 1
ATOM 732 C C . MET A 1 89 ? -13.405 9.240 20.733 1.00 79.25 89 MET A C 1
ATOM 734 O O . MET A 1 89 ? -12.473 9.891 20.252 1.00 79.25 89 MET A O 1
ATOM 738 N N . ASN A 1 90 ? -14.668 9.409 20.331 1.00 79.19 90 ASN A N 1
ATOM 739 C CA . ASN A 1 90 ? -15.073 10.397 19.335 1.00 79.19 90 ASN A CA 1
ATOM 740 C C . ASN A 1 90 ? -14.902 11.835 19.856 1.00 79.19 90 ASN A C 1
ATOM 742 O O . ASN A 1 90 ? -14.413 12.682 19.108 1.00 79.19 90 ASN A O 1
ATOM 746 N N . GLU A 1 91 ? -15.213 12.109 21.127 1.00 81.75 91 GLU A N 1
ATOM 747 C CA . GLU A 1 91 ? -14.955 13.408 21.770 1.00 81.75 91 GLU A CA 1
ATOM 748 C C . GLU A 1 91 ? -13.459 13.732 21.857 1.00 81.75 91 GLU A C 1
ATOM 750 O O . GLU A 1 91 ? -13.048 14.853 21.537 1.00 81.75 91 GLU A O 1
ATOM 755 N N . PHE A 1 92 ? -12.620 12.755 22.224 1.00 81.19 92 PHE A N 1
ATOM 756 C CA . PHE A 1 92 ? -11.167 12.936 22.225 1.00 81.19 92 PHE A CA 1
ATOM 757 C C . PHE A 1 92 ? -10.633 13.215 20.823 1.00 81.19 92 PHE A C 1
ATOM 759 O O . PHE A 1 92 ? -9.797 14.100 20.662 1.00 81.19 92 PHE A O 1
ATOM 766 N N . ARG A 1 93 ? -11.141 12.520 19.799 1.00 80.12 93 ARG A N 1
ATOM 767 C CA . ARG A 1 93 ? -10.783 12.777 18.395 1.00 80.12 93 ARG A CA 1
ATOM 768 C C . ARG A 1 93 ? -11.220 14.160 17.928 1.00 80.12 93 ARG A C 1
ATOM 770 O O . ARG A 1 93 ? -10.438 14.846 17.279 1.00 80.12 93 ARG A O 1
ATOM 777 N N . ALA A 1 94 ? -12.443 14.575 18.250 1.00 81.50 94 ALA A N 1
ATOM 778 C CA . ALA A 1 94 ? -12.945 15.901 17.900 1.00 81.50 94 ALA A CA 1
ATOM 779 C C . ALA A 1 94 ? -12.099 17.001 18.556 1.00 81.50 94 ALA A C 1
ATOM 781 O O . ALA A 1 94 ? -11.738 17.972 17.896 1.00 81.50 94 ALA A O 1
ATOM 782 N N . SER A 1 95 ? -11.729 16.800 19.825 1.00 84.69 95 SER A N 1
ATOM 783 C CA . SER A 1 95 ? -10.846 17.698 20.570 1.00 84.69 95 SER A CA 1
ATOM 784 C C . SER A 1 95 ? -9.439 17.722 19.969 1.00 84.69 95 SER A C 1
ATOM 786 O O . SER A 1 95 ? -8.928 18.793 19.670 1.00 84.69 95 SER A O 1
ATOM 788 N N . PHE A 1 96 ? -8.831 16.561 19.712 1.00 83.00 96 PHE A N 1
ATOM 789 C CA . PHE A 1 96 ? -7.514 16.459 19.078 1.00 83.00 96 PHE A CA 1
ATOM 790 C C . PHE A 1 96 ? -7.485 17.181 17.725 1.00 83.00 96 PHE A C 1
ATOM 792 O O . PHE A 1 96 ? -6.668 18.072 17.531 1.00 83.00 96 PHE A O 1
ATOM 799 N N . ASN A 1 97 ? -8.443 16.896 16.838 1.00 81.44 97 ASN A N 1
ATOM 800 C CA . ASN A 1 97 ? -8.542 17.535 15.521 1.00 81.44 97 ASN A CA 1
ATOM 801 C C . ASN A 1 97 ? -8.822 19.048 15.593 1.00 81.44 97 ASN A C 1
ATOM 803 O O . ASN A 1 97 ? -8.553 19.767 14.633 1.00 81.44 97 ASN A O 1
ATOM 807 N N . HIS A 1 98 ? -9.410 19.537 16.689 1.00 82.81 98 HIS A N 1
ATOM 808 C CA . HIS A 1 98 ? -9.600 20.969 16.915 1.00 82.81 98 HIS A CA 1
ATOM 809 C C . HIS A 1 98 ? -8.275 21.673 17.237 1.00 82.81 98 HIS A C 1
ATOM 811 O O . HIS A 1 98 ? -8.073 22.804 16.800 1.00 82.81 98 HIS A O 1
ATOM 817 N N . PHE A 1 99 ? -7.388 21.001 17.979 1.00 82.81 9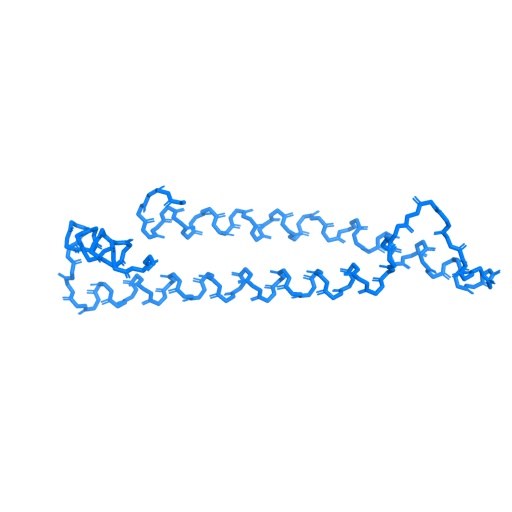9 PHE A N 1
ATOM 818 C CA . PHE A 1 99 ? -6.093 21.537 18.402 1.00 82.81 99 PHE A CA 1
ATOM 819 C C . PHE A 1 99 ? -4.941 21.243 17.427 1.00 82.81 99 PHE A C 1
ATOM 821 O O . PHE A 1 99 ? -3.957 21.971 17.445 1.00 82.81 99 PHE A O 1
ATOM 828 N N . ASP A 1 100 ? -5.058 20.230 16.567 1.00 78.12 100 ASP A N 1
ATOM 829 C CA . ASP A 1 100 ? -4.055 19.836 15.559 1.00 78.12 100 ASP A CA 1
ATOM 830 C C . ASP A 1 100 ? -4.110 20.707 14.277 1.00 78.12 100 ASP A C 1
ATOM 832 O O . ASP A 1 100 ? -3.992 20.208 13.158 1.00 78.12 100 ASP A O 1
ATOM 836 N N . ARG A 1 101 ? -4.367 22.016 14.428 1.00 56.12 101 ARG A N 1
ATOM 837 C CA . ARG A 1 101 ? -4.412 23.011 13.338 1.00 56.12 101 ARG A CA 1
ATOM 838 C C . ARG A 1 101 ? -3.194 23.920 13.318 1.00 56.12 101 ARG A C 1
ATOM 840 O O . ARG A 1 101 ? -2.815 24.415 14.401 1.00 56.12 101 ARG A O 1
#

Foldseek 3Di:
DDDFLVVVLVVLVVVVVVLVVCVVVLVVVVVVVVVCVVVVHDDDPPDPDDNVNVVVVSVVVNVVSVVVSVVSVVVVVVCVVVVPDRVNVVVVVVVCVVPVD

Sequence (101 aa):
MHGTLEDQLTHLRQYEKSIVNYKPKIDQLEGDHQLIQEALIFDNKHTNYTMEHIRVGWEQLLTTIARTINEIENQILTRDAKGISQDQMNEFRASFNHFDR

Secondary structure (DSSP, 8-state):
--S-HHHHHHHHHHHHHHHHHHHHHHHHHHHHHHHHHHTT----TT-S--HHHHHHHHHHHHHHHHHHHHHHHHHHHHHHHHT--HHHHHHHHHHHHHH--

Organism: Cirrhinus mrigala (NCBI:txid683832)

Radius of gyration: 20.31 Å; chains: 1; bounding box: 41×32×54 Å